Protein AF-A0A6M0QUN6-F1 (afdb_monomer)

Structure (mmCIF, N/CA/C/O backbone):
data_AF-A0A6M0QUN6-F1
#
_entry.id   AF-A0A6M0QUN6-F1
#
loop_
_atom_site.group_PDB
_atom_site.id
_atom_site.type_symbol
_atom_site.label_atom_id
_atom_site.label_alt_id
_atom_site.label_comp_id
_atom_site.label_asym_id
_atom_site.label_entity_id
_atom_site.label_seq_id
_atom_site.pdbx_PDB_ins_code
_atom_site.Cartn_x
_atom_site.Cartn_y
_atom_site.Cartn_z
_atom_site.occupancy
_atom_site.B_iso_or_equiv
_atom_site.auth_seq_id
_atom_site.auth_comp_id
_atom_site.auth_asym_id
_atom_site.auth_atom_id
_atom_site.pdbx_PDB_model_num
ATOM 1 N N . MET A 1 1 ? -22.062 -9.229 31.977 1.00 63.06 1 MET A N 1
ATOM 2 C CA . MET A 1 1 ? -20.616 -9.235 31.659 1.00 63.06 1 MET A CA 1
ATOM 3 C C . MET A 1 1 ? -19.881 -8.548 32.798 1.00 63.06 1 MET A C 1
ATOM 5 O O . MET A 1 1 ? -20.366 -7.519 33.249 1.00 63.06 1 MET A O 1
ATOM 9 N N . ASN A 1 2 ? -18.793 -9.121 33.316 1.00 86.31 2 ASN A N 1
ATOM 10 C CA . ASN A 1 2 ? -18.047 -8.526 34.431 1.00 86.31 2 ASN A CA 1
ATOM 11 C C . ASN A 1 2 ? -17.283 -7.272 33.942 1.00 86.31 2 ASN A C 1
ATOM 13 O O . ASN A 1 2 ? -16.665 -7.340 32.876 1.00 86.31 2 ASN A O 1
ATOM 17 N N . PRO A 1 3 ? -17.273 -6.149 34.686 1.00 83.94 3 PRO A N 1
ATOM 18 C CA . PRO A 1 3 ? -16.495 -4.953 34.339 1.00 83.94 3 PRO A CA 1
ATOM 19 C C . PRO A 1 3 ? -15.012 -5.225 34.039 1.00 83.94 3 PRO A C 1
ATOM 21 O O . PRO A 1 3 ? -14.432 -4.603 33.148 1.00 83.94 3 PRO A O 1
ATOM 24 N N . LYS A 1 4 ? -14.397 -6.193 34.735 1.00 87.19 4 LYS A N 1
ATOM 25 C CA . LYS A 1 4 ? -13.006 -6.607 34.480 1.00 87.19 4 LYS A CA 1
ATOM 26 C C . LYS A 1 4 ? -12.837 -7.278 33.115 1.00 87.19 4 LYS A C 1
ATOM 28 O O . LYS A 1 4 ? -11.838 -7.033 32.444 1.00 87.19 4 LYS A O 1
ATOM 33 N N . ASP A 1 5 ? -13.809 -8.084 32.695 1.00 91.25 5 ASP A N 1
ATOM 34 C CA . ASP A 1 5 ? -13.774 -8.770 31.400 1.00 91.25 5 ASP A CA 1
ATOM 35 C C . ASP A 1 5 ? -13.985 -7.780 30.254 1.00 91.25 5 ASP A C 1
ATOM 37 O O . ASP A 1 5 ? -13.274 -7.842 29.256 1.00 91.25 5 ASP A O 1
ATOM 41 N N . LEU A 1 6 ? -14.884 -6.804 30.428 1.00 91.88 6 LEU A N 1
ATOM 42 C CA . LEU A 1 6 ? -15.070 -5.728 29.453 1.00 91.88 6 LEU A CA 1
ATOM 43 C C . LEU A 1 6 ? -13.802 -4.881 29.295 1.00 91.88 6 LEU A C 1
ATOM 45 O O . LEU A 1 6 ? -13.390 -4.626 28.172 1.00 91.88 6 LEU A O 1
ATOM 49 N N . SER A 1 7 ? -13.146 -4.504 30.397 1.00 90.56 7 SER A N 1
ATOM 50 C CA . SER A 1 7 ? -11.887 -3.747 30.346 1.00 90.56 7 SER A CA 1
ATOM 51 C C . SER A 1 7 ? -10.779 -4.506 29.602 1.00 90.56 7 SER A C 1
ATOM 53 O O . SER A 1 7 ? -10.095 -3.939 28.751 1.00 90.56 7 SER A O 1
ATOM 55 N N . ARG A 1 8 ? -10.649 -5.818 29.851 1.00 93.38 8 ARG A N 1
ATOM 56 C CA . ARG A 1 8 ? -9.709 -6.686 29.121 1.00 93.38 8 ARG A CA 1
ATOM 57 C C . ARG A 1 8 ? -10.037 -6.769 27.632 1.00 93.38 8 ARG A C 1
ATOM 59 O O . ARG A 1 8 ? -9.129 -6.671 26.814 1.00 93.38 8 ARG A O 1
ATOM 66 N N . LEU A 1 9 ? -11.313 -6.935 27.279 1.00 95.50 9 LEU A N 1
ATOM 67 C CA . LEU A 1 9 ? -11.753 -6.979 25.883 1.00 95.50 9 LEU A CA 1
ATOM 68 C C . LEU A 1 9 ? -11.487 -5.656 25.162 1.00 95.50 9 LEU A C 1
ATOM 70 O O . LEU A 1 9 ? -11.016 -5.684 24.029 1.00 95.50 9 LEU A O 1
ATOM 74 N N . THR A 1 10 ? -11.731 -4.516 25.814 1.00 94.50 10 THR A N 1
ATOM 75 C CA . THR A 1 10 ? -11.391 -3.198 25.265 1.00 94.50 10 THR A CA 1
ATOM 76 C C . THR A 1 10 ? -9.891 -3.091 24.999 1.00 94.50 10 THR A C 1
ATOM 78 O O . THR A 1 10 ? -9.509 -2.782 23.876 1.00 94.50 10 THR A O 1
ATOM 81 N N . GLY A 1 11 ? -9.045 -3.443 25.973 1.00 95.19 11 GLY A N 1
ATOM 82 C CA . GLY A 1 11 ? -7.590 -3.397 25.788 1.00 95.19 11 GLY A CA 1
ATOM 83 C C . GLY A 1 11 ? -7.090 -4.328 24.676 1.00 95.19 11 GLY A C 1
ATOM 84 O O . GLY A 1 11 ? -6.218 -3.958 23.895 1.00 95.19 11 GLY A O 1
ATOM 85 N N . LEU A 1 12 ? -7.670 -5.526 24.542 1.00 96.69 12 LEU A N 1
ATOM 86 C CA . LEU A 1 12 ? -7.357 -6.432 23.431 1.00 96.69 12 LEU A CA 1
ATOM 87 C C . LEU A 1 12 ? -7.777 -5.848 22.077 1.00 96.69 12 LEU A C 1
ATOM 89 O O . LEU A 1 12 ? -7.022 -5.946 21.112 1.00 96.69 12 LEU A O 1
ATOM 93 N N . ALA A 1 13 ? -8.960 -5.238 21.997 1.00 96.31 13 ALA A N 1
ATOM 94 C CA . ALA A 1 13 ? -9.453 -4.635 20.764 1.00 96.31 13 ALA A CA 1
ATOM 95 C C . ALA A 1 13 ? -8.616 -3.422 20.332 1.00 96.31 13 ALA A C 1
ATOM 97 O O . ALA A 1 13 ? -8.345 -3.279 19.142 1.00 96.31 13 ALA A O 1
ATOM 98 N N . GLU A 1 14 ? -8.155 -2.603 21.280 1.00 96.94 14 GLU A N 1
ATOM 99 C CA . GLU A 1 14 ? -7.223 -1.495 21.029 1.00 96.94 14 GLU A CA 1
ATOM 100 C C . GLU A 1 14 ? -5.889 -2.014 20.470 1.00 96.94 14 GLU A C 1
ATOM 102 O O . GLU A 1 14 ? -5.465 -1.586 19.398 1.00 96.94 14 GLU A O 1
ATOM 107 N N . MET A 1 15 ? -5.284 -3.030 21.098 1.00 98.00 15 MET A N 1
ATOM 108 C CA . MET A 1 15 ? -4.047 -3.636 20.582 1.00 98.00 15 MET A CA 1
ATOM 109 C C . MET A 1 15 ? -4.226 -4.257 19.188 1.00 98.00 15 MET A C 1
ATOM 111 O O . MET A 1 15 ? -3.340 -4.162 18.335 1.00 98.00 15 MET A O 1
ATOM 115 N N . MET A 1 16 ? -5.370 -4.898 18.930 1.00 97.62 16 MET A N 1
ATOM 116 C CA . MET A 1 16 ? -5.687 -5.425 17.602 1.00 97.62 16 MET A CA 1
ATOM 117 C C . MET A 1 16 ? -5.826 -4.305 16.570 1.00 97.62 16 MET A C 1
ATOM 119 O O . MET A 1 16 ? -5.336 -4.458 15.451 1.00 97.62 16 MET A O 1
ATOM 123 N N . LEU A 1 17 ? -6.474 -3.195 16.929 1.00 98.00 17 LEU A N 1
ATOM 124 C CA . LEU A 1 17 ? -6.600 -2.027 16.065 1.00 98.00 17 LEU A CA 1
ATOM 125 C C . LEU A 1 17 ? -5.222 -1.448 15.729 1.00 98.00 17 LEU A C 1
ATOM 127 O O . LEU A 1 17 ? -4.916 -1.282 14.548 1.00 98.00 17 LEU A O 1
ATOM 131 N N . ASP A 1 18 ? -4.367 -1.234 16.727 1.00 98.31 18 ASP A N 1
ATOM 132 C CA . ASP A 1 18 ? -3.010 -0.717 16.527 1.00 98.31 18 ASP A CA 1
ATOM 133 C C . ASP A 1 18 ? -2.196 -1.606 15.585 1.00 98.31 18 ASP A C 1
ATOM 135 O O . ASP A 1 18 ? -1.579 -1.126 14.628 1.00 98.31 18 ASP A O 1
ATOM 139 N N . HIS A 1 19 ? -2.254 -2.923 15.794 1.00 98.12 19 HIS A N 1
ATOM 140 C CA . HIS A 1 19 ? -1.599 -3.882 14.915 1.00 98.12 19 HIS A CA 1
ATOM 141 C C . HIS A 1 19 ? -2.116 -3.780 13.472 1.00 98.12 19 HIS A C 1
ATOM 143 O O . HIS A 1 19 ? -1.324 -3.726 12.529 1.00 98.12 19 HIS A O 1
ATOM 149 N N . ARG A 1 20 ? -3.439 -3.721 13.274 1.00 98.00 20 ARG A N 1
ATOM 150 C CA . ARG A 1 20 ? -4.041 -3.627 11.933 1.00 98.00 20 ARG A CA 1
ATOM 151 C C . ARG A 1 20 ? -3.710 -2.307 11.242 1.00 98.00 20 ARG A C 1
ATOM 153 O O . ARG A 1 20 ? -3.429 -2.315 10.046 1.00 98.00 20 ARG A O 1
ATOM 160 N N . LEU A 1 21 ? -3.669 -1.198 11.977 1.00 98.38 21 LEU A N 1
ATOM 161 C CA . LEU A 1 21 ? -3.246 0.098 11.446 1.00 98.38 21 LEU A CA 1
ATOM 162 C C . LEU A 1 21 ? -1.770 0.092 11.033 1.00 98.38 21 LEU A C 1
ATOM 164 O O . LEU A 1 21 ? -1.432 0.645 9.986 1.00 98.38 21 LEU A O 1
ATOM 168 N N . ALA A 1 22 ? -0.895 -0.565 11.798 1.00 98.44 22 ALA A N 1
ATOM 169 C CA . ALA A 1 22 ? 0.505 -0.734 11.415 1.00 98.44 22 ALA A CA 1
ATOM 170 C C . ALA A 1 22 ? 0.644 -1.538 10.109 1.00 98.44 22 ALA A C 1
ATOM 172 O O . ALA A 1 22 ? 1.358 -1.115 9.200 1.00 98.44 22 ALA A O 1
ATOM 173 N N . GLN A 1 23 ? -0.098 -2.642 9.969 1.00 98.38 23 GLN A N 1
ATOM 174 C CA . GLN A 1 23 ? -0.132 -3.419 8.723 1.00 98.38 23 GLN A CA 1
ATOM 175 C C . GLN A 1 23 ? -0.656 -2.589 7.543 1.00 98.38 23 GLN A C 1
ATOM 177 O O . GLN A 1 23 ? -0.092 -2.638 6.450 1.00 98.38 23 GLN A O 1
ATOM 182 N N . LEU A 1 24 ? -1.700 -1.782 7.761 1.00 98.50 24 LEU A N 1
ATOM 183 C CA . LEU A 1 24 ? -2.262 -0.915 6.725 1.00 98.50 24 LEU A CA 1
ATOM 184 C C . LEU A 1 24 ? -1.245 0.121 6.233 1.00 98.50 24 LEU A C 1
ATOM 186 O O . LEU A 1 24 ? -1.161 0.363 5.027 1.00 98.50 24 LEU A O 1
ATOM 190 N N . ARG A 1 25 ? -0.450 0.707 7.138 1.00 98.44 25 ARG A N 1
ATOM 191 C CA . ARG A 1 25 ? 0.633 1.634 6.771 1.00 98.44 25 ARG A CA 1
ATOM 192 C C . ARG A 1 25 ? 1.676 0.944 5.897 1.00 98.44 25 ARG A C 1
ATOM 194 O O . ARG A 1 25 ? 1.946 1.431 4.804 1.00 98.44 25 ARG A O 1
ATOM 201 N N . LEU A 1 26 ? 2.161 -0.230 6.307 1.00 98.44 26 LEU A N 1
ATOM 202 C CA . LEU A 1 26 ? 3.139 -1.003 5.532 1.00 98.44 26 LEU A CA 1
ATOM 203 C C . LEU A 1 26 ? 2.623 -1.359 4.128 1.00 98.44 26 LEU A C 1
ATOM 205 O O . LEU A 1 26 ? 3.337 -1.187 3.137 1.00 98.44 26 LEU A O 1
ATOM 209 N N . ALA A 1 27 ? 1.371 -1.815 4.020 1.00 98.31 27 ALA A N 1
ATOM 210 C CA . ALA A 1 27 ? 0.754 -2.129 2.732 1.00 98.31 27 ALA A CA 1
ATOM 211 C C . ALA A 1 27 ? 0.601 -0.878 1.846 1.00 98.31 27 ALA A C 1
ATOM 213 O O . ALA A 1 27 ? 0.874 -0.927 0.643 1.00 98.31 27 ALA A O 1
ATOM 214 N N . SER A 1 28 ? 0.218 0.255 2.443 1.00 97.94 28 SER A N 1
ATOM 215 C CA . SER A 1 28 ? 0.070 1.536 1.739 1.00 97.94 28 SER A CA 1
ATOM 216 C C . SER A 1 28 ? 1.413 2.060 1.224 1.00 97.94 28 SER A C 1
ATOM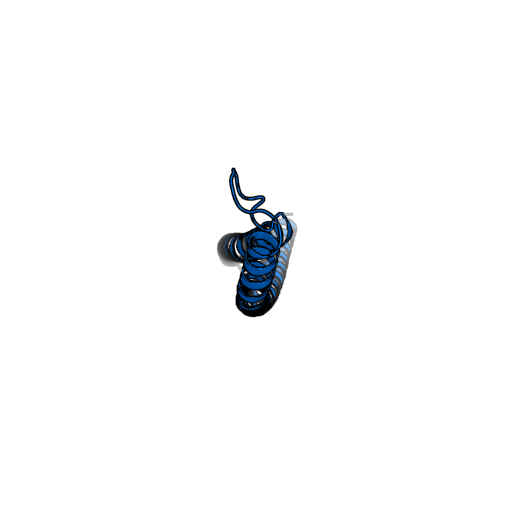 218 O O . SER A 1 28 ? 1.508 2.474 0.072 1.00 97.94 28 SER A O 1
ATOM 220 N N . GLU A 1 29 ? 2.472 1.983 2.031 1.00 98.50 29 GLU A N 1
ATOM 221 C CA . GLU A 1 29 ? 3.832 2.372 1.639 1.00 98.50 29 GLU A CA 1
ATOM 222 C C . GLU A 1 29 ? 4.387 1.482 0.521 1.00 98.50 29 GLU A C 1
ATOM 224 O O . GLU A 1 29 ? 5.024 1.966 -0.416 1.00 98.50 29 GLU A O 1
ATOM 229 N N . ALA A 1 30 ? 4.142 0.170 0.584 1.00 97.94 30 ALA A N 1
ATOM 230 C CA . ALA A 1 30 ? 4.538 -0.751 -0.477 1.00 97.94 30 ALA A CA 1
ATOM 231 C C . ALA A 1 30 ? 3.864 -0.401 -1.813 1.00 97.94 30 ALA A C 1
ATOM 233 O O . ALA A 1 30 ? 4.549 -0.330 -2.835 1.00 97.94 30 ALA A O 1
ATOM 234 N N . LYS A 1 31 ? 2.554 -0.122 -1.788 1.00 98.00 31 LYS A N 1
ATOM 235 C CA . LYS A 1 31 ? 1.790 0.333 -2.955 1.00 98.00 31 LYS A CA 1
ATOM 236 C C . LYS A 1 31 ? 2.325 1.668 -3.494 1.00 98.00 31 LYS A C 1
ATOM 238 O O . LYS A 1 31 ? 2.624 1.764 -4.682 1.00 98.00 31 LYS A O 1
ATOM 243 N N . ALA A 1 32 ? 2.523 2.657 -2.621 1.00 98.19 32 ALA A N 1
ATO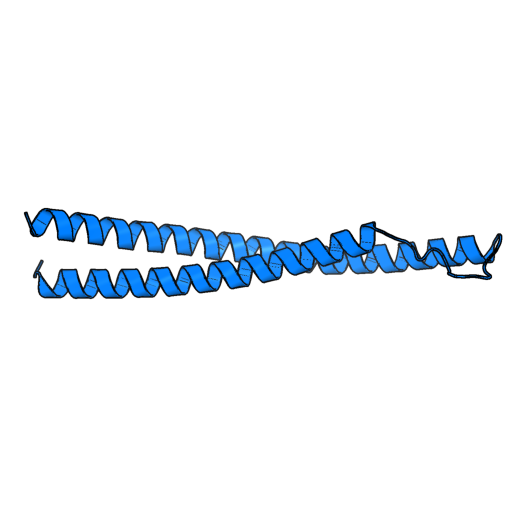M 244 C CA . ALA A 1 32 ? 3.008 3.986 -2.997 1.00 98.19 32 ALA A CA 1
ATOM 245 C C . ALA A 1 32 ? 4.398 3.945 -3.655 1.00 98.19 32 ALA A C 1
ATOM 247 O O . ALA A 1 32 ? 4.649 4.667 -4.619 1.00 98.19 32 ALA A O 1
ATOM 248 N N . ARG A 1 33 ? 5.298 3.063 -3.194 1.00 98.25 33 ARG A N 1
ATOM 249 C CA . ARG A 1 33 ? 6.613 2.861 -3.830 1.00 98.25 33 ARG A CA 1
ATOM 250 C C . ARG A 1 33 ? 6.497 2.356 -5.268 1.00 98.25 33 ARG A C 1
ATOM 252 O O . ARG A 1 33 ? 7.230 2.832 -6.133 1.00 98.25 33 ARG A O 1
ATOM 259 N N . SER A 1 34 ? 5.584 1.426 -5.538 1.00 97.81 34 SER A N 1
ATOM 260 C CA . SER A 1 34 ? 5.350 0.920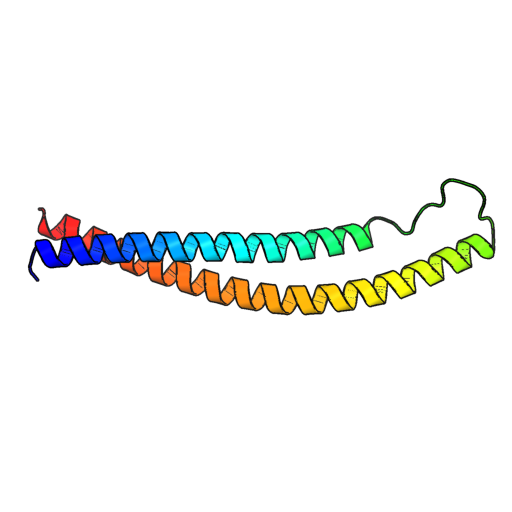 -6.898 1.00 97.81 34 SER A CA 1
ATOM 261 C C . SER A 1 34 ? 4.744 1.992 -7.807 1.00 97.81 34 SER A C 1
ATOM 263 O O . SER A 1 34 ? 5.169 2.138 -8.952 1.00 97.81 34 SER A O 1
ATOM 265 N N . GLU A 1 35 ? 3.806 2.791 -7.293 1.00 97.69 35 GLU A N 1
ATOM 266 C CA . GLU A 1 35 ? 3.225 3.926 -8.023 1.00 97.69 35 GLU A CA 1
ATOM 267 C C . GLU A 1 35 ? 4.281 4.987 -8.356 1.00 97.69 35 GLU A C 1
ATOM 269 O O . GLU A 1 35 ? 4.354 5.457 -9.492 1.00 97.69 35 GLU A O 1
ATOM 274 N N . ALA A 1 36 ? 5.162 5.304 -7.403 1.00 96.69 36 ALA A N 1
ATOM 275 C CA . ALA A 1 36 ? 6.282 6.212 -7.628 1.00 96.69 36 ALA A CA 1
ATOM 276 C C . ALA A 1 36 ? 7.262 5.673 -8.687 1.00 96.69 36 ALA A C 1
ATOM 278 O O . ALA A 1 36 ? 7.730 6.433 -9.535 1.00 96.69 36 ALA A O 1
ATOM 279 N N . ALA A 1 37 ? 7.539 4.364 -8.688 1.00 94.88 37 ALA A N 1
ATOM 280 C CA . ALA A 1 37 ? 8.391 3.738 -9.698 1.00 94.88 37 ALA A CA 1
ATOM 281 C C . ALA A 1 37 ? 7.782 3.829 -11.112 1.00 94.88 37 ALA A C 1
ATOM 283 O O . ALA A 1 37 ? 8.490 4.175 -12.058 1.00 94.88 37 ALA A O 1
ATOM 284 N N . LEU A 1 38 ? 6.471 3.595 -11.262 1.00 95.44 38 LEU A N 1
ATOM 285 C CA . LEU A 1 38 ? 5.762 3.779 -12.539 1.00 95.44 38 LEU A CA 1
ATOM 286 C C . LEU A 1 38 ? 5.785 5.237 -13.009 1.00 95.44 38 LEU A C 1
ATOM 288 O O . LEU A 1 38 ? 6.036 5.508 -14.187 1.00 95.44 38 LEU A O 1
ATOM 292 N N . ALA A 1 39 ? 5.567 6.181 -12.091 1.00 93.69 39 ALA A N 1
ATOM 293 C CA . ALA A 1 39 ? 5.661 7.604 -12.396 1.00 93.69 39 ALA A CA 1
ATOM 294 C C . ALA A 1 39 ? 7.076 7.988 -12.867 1.00 93.69 39 ALA A C 1
ATOM 296 O O . ALA A 1 39 ? 7.220 8.787 -13.792 1.00 93.69 39 ALA A O 1
ATOM 297 N N . GLY A 1 40 ? 8.115 7.373 -12.290 1.00 91.50 40 GLY A N 1
ATOM 298 C CA . GLY A 1 40 ? 9.506 7.531 -12.720 1.00 91.50 40 GLY A CA 1
ATOM 299 C C . GLY A 1 40 ? 9.747 7.077 -14.164 1.00 91.50 40 GLY A C 1
ATOM 300 O O . GLY A 1 40 ? 10.343 7.819 -14.940 1.00 91.50 40 GLY A O 1
ATOM 301 N N . LEU A 1 41 ? 9.212 5.914 -14.556 1.00 90.31 41 LEU A N 1
ATOM 302 C CA . LEU A 1 41 ? 9.314 5.379 -15.929 1.00 90.31 41 LEU A CA 1
ATOM 303 C C . LEU A 1 41 ? 8.521 6.178 -16.972 1.00 90.31 41 LEU A C 1
ATOM 305 O O . LEU A 1 41 ? 8.735 6.017 -18.170 1.00 90.31 41 LEU A O 1
ATOM 309 N N . SER A 1 42 ? 7.580 7.009 -16.524 1.00 80.38 42 SER A N 1
ATOM 310 C CA . SER A 1 42 ? 6.798 7.890 -17.398 1.00 80.38 42 SER A CA 1
ATOM 311 C C . SER A 1 42 ? 7.482 9.242 -17.614 1.00 80.38 42 SER A C 1
ATOM 313 O O . SER A 1 42 ? 7.127 9.971 -18.534 1.00 80.38 42 SER A O 1
ATOM 315 N N . ARG A 1 43 ? 8.437 9.613 -16.746 1.00 69.88 43 ARG A N 1
ATOM 316 C CA . ARG A 1 43 ? 8.965 10.980 -16.681 1.00 69.88 43 ARG A CA 1
ATOM 317 C C . ARG A 1 43 ? 10.116 11.251 -17.651 1.00 69.88 43 ARG A C 1
ATOM 319 O O . ARG A 1 43 ? 10.300 12.416 -17.983 1.00 69.88 43 ARG A O 1
ATOM 326 N N . SER A 1 44 ? 10.880 10.262 -18.122 1.00 57.03 44 SER A N 1
ATOM 327 C CA . SER A 1 44 ? 11.940 10.505 -19.122 1.00 57.03 44 SER A CA 1
ATOM 328 C C . SER A 1 44 ? 12.504 9.221 -19.735 1.00 57.03 44 SER A C 1
ATOM 330 O O . SER A 1 44 ? 13.136 8.437 -19.027 1.00 57.03 44 SER A O 1
ATOM 332 N N . ALA A 1 45 ? 12.422 9.099 -21.064 1.00 57.47 45 ALA A N 1
ATOM 333 C CA . ALA A 1 45 ? 13.544 8.544 -21.817 1.00 57.47 45 ALA A CA 1
ATOM 334 C C . ALA A 1 45 ? 14.768 9.432 -21.539 1.00 57.47 45 ALA A C 1
ATOM 336 O O . ALA A 1 45 ? 14.603 10.653 -21.476 1.00 57.47 45 ALA A O 1
ATOM 337 N N . PRO A 1 46 ? 15.969 8.878 -21.314 1.00 57.06 46 PRO A N 1
ATOM 338 C CA . PRO A 1 46 ? 17.138 9.695 -21.043 1.00 57.06 46 PRO A CA 1
ATOM 339 C C . PRO A 1 46 ? 17.348 10.659 -22.213 1.00 57.06 46 PRO A C 1
ATOM 341 O O . PRO A 1 46 ? 17.696 10.247 -23.319 1.00 57.06 46 PRO A O 1
ATOM 344 N N . THR A 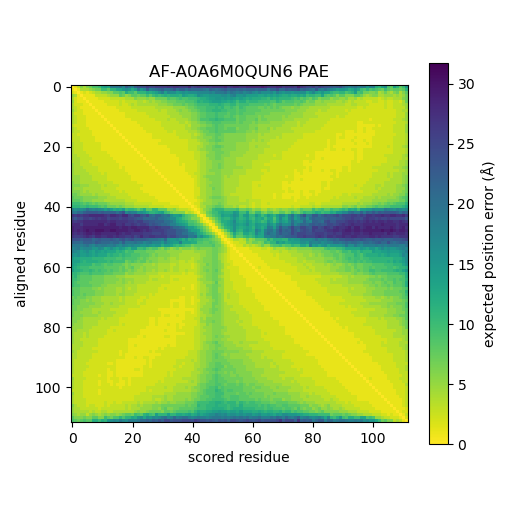1 47 ? 17.147 11.954 -21.970 1.00 59.31 47 THR A N 1
ATOM 345 C CA . THR A 1 47 ? 17.730 12.999 -22.803 1.00 59.31 47 THR A CA 1
ATOM 346 C C . THR A 1 47 ? 19.229 12.846 -22.606 1.00 59.31 47 THR A C 1
ATOM 348 O O . THR A 1 47 ? 19.751 13.221 -21.558 1.00 59.31 47 THR A O 1
ATOM 351 N N . SER A 1 48 ? 19.892 12.160 -23.540 1.00 56.81 48 SER A N 1
ATOM 352 C CA . SER A 1 48 ? 21.326 11.887 -23.455 1.00 56.81 48 SER A CA 1
ATOM 353 C C . SER A 1 48 ? 22.051 13.202 -23.144 1.00 56.81 48 SER A C 1
ATOM 355 O O . SER A 1 48 ? 21.912 14.150 -23.926 1.00 56.81 48 SER A O 1
ATOM 357 N N . PRO A 1 49 ? 22.781 13.315 -22.019 1.00 54.28 49 PRO A N 1
ATOM 358 C CA . PRO A 1 49 ? 23.678 14.433 -21.806 1.00 54.28 49 PRO A CA 1
ATOM 359 C C . PRO A 1 49 ? 24.846 14.231 -22.777 1.00 54.28 49 PRO A C 1
ATOM 361 O O . PRO A 1 49 ? 25.813 13.551 -22.459 1.00 54.28 49 PRO A O 1
ATOM 364 N N . GLY A 1 50 ? 24.701 14.761 -23.991 1.00 63.41 50 GLY A N 1
ATOM 365 C CA . GLY A 1 50 ? 25.731 14.739 -25.029 1.00 63.41 50 GLY A CA 1
ATOM 366 C C . GLY A 1 50 ? 25.653 13.568 -26.021 1.00 63.41 50 GLY A C 1
ATOM 367 O O . GLY A 1 50 ? 25.346 12.428 -25.674 1.00 63.41 50 GLY A O 1
ATOM 368 N N . ASP A 1 51 ? 25.952 13.910 -27.275 1.00 61.62 51 ASP A N 1
ATOM 369 C CA . ASP A 1 51 ? 26.585 13.113 -28.342 1.00 61.62 51 ASP A CA 1
ATOM 370 C C . ASP A 1 51 ? 25.781 12.159 -29.239 1.00 61.62 51 ASP A C 1
ATOM 372 O O . ASP A 1 51 ? 26.254 11.849 -30.335 1.00 61.62 51 ASP A O 1
ATOM 376 N N . LEU A 1 52 ? 24.559 11.737 -28.898 1.00 68.12 52 LEU A N 1
ATOM 377 C CA . LEU A 1 52 ? 23.752 10.943 -29.840 1.00 68.12 52 LEU A CA 1
ATOM 378 C C . LEU A 1 52 ? 22.880 11.845 -30.723 1.00 68.12 52 LEU A C 1
ATOM 380 O O . LEU A 1 52 ? 21.983 12.531 -30.237 1.00 68.12 52 LEU A O 1
ATOM 384 N N . VAL A 1 53 ? 23.115 11.808 -32.038 1.00 77.88 53 VAL A N 1
ATOM 385 C CA . VAL A 1 53 ? 22.362 12.575 -33.047 1.00 77.88 53 VAL A CA 1
ATOM 386 C C . VAL A 1 53 ? 21.795 11.630 -34.109 1.00 77.88 53 VAL A C 1
ATOM 388 O O . VAL A 1 53 ? 22.359 10.573 -34.397 1.00 77.88 53 VAL A O 1
ATOM 391 N N . GLY A 1 54 ? 20.660 12.003 -34.703 1.00 80.69 54 GLY A N 1
ATOM 392 C CA . GLY A 1 54 ? 20.072 11.286 -35.834 1.00 80.69 54 GLY A CA 1
ATOM 393 C C . GLY A 1 54 ? 19.646 9.858 -35.481 1.00 80.69 54 GLY A C 1
ATOM 394 O O . GLY A 1 54 ? 18.975 9.625 -34.475 1.00 80.69 54 GLY A O 1
ATOM 395 N N . ALA A 1 55 ? 20.027 8.890 -36.318 1.00 84.81 55 ALA A N 1
ATOM 396 C CA . ALA A 1 55 ? 19.588 7.500 -36.191 1.00 84.81 55 ALA A CA 1
ATOM 397 C C . ALA A 1 55 ? 19.972 6.854 -34.845 1.00 84.81 55 ALA A C 1
ATOM 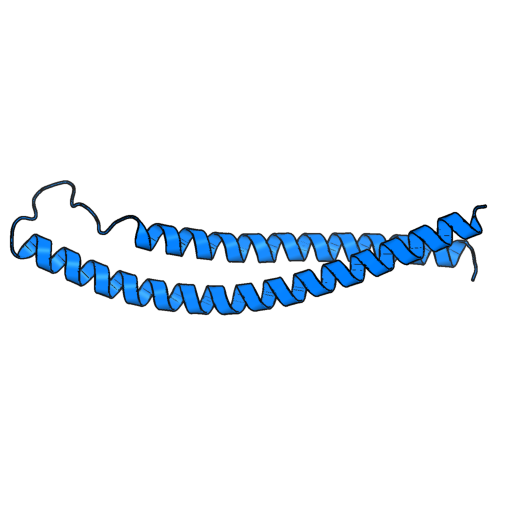399 O O . ALA A 1 55 ? 19.184 6.092 -34.290 1.00 84.81 55 ALA A O 1
ATOM 400 N N . SER A 1 56 ? 21.136 7.187 -34.281 1.00 82.81 56 SER A N 1
ATOM 401 C CA . SER A 1 56 ? 21.594 6.610 -33.010 1.00 82.81 56 SER A CA 1
ATOM 402 C C . SER A 1 56 ? 20.747 7.071 -31.820 1.00 82.81 56 SER A C 1
ATOM 404 O O . SER A 1 56 ? 20.441 6.271 -30.938 1.00 82.81 56 SER A O 1
ATOM 406 N N . ALA A 1 57 ? 20.300 8.332 -31.823 1.00 83.12 57 ALA A N 1
ATOM 407 C CA . ALA A 1 57 ? 19.369 8.845 -30.818 1.00 83.12 57 ALA A CA 1
ATOM 408 C C . ALA A 1 57 ? 17.995 8.165 -30.927 1.00 83.12 57 ALA A C 1
ATOM 410 O O . ALA A 1 57 ? 17.413 7.767 -29.919 1.00 83.12 57 ALA A O 1
ATOM 411 N N . ALA A 1 58 ?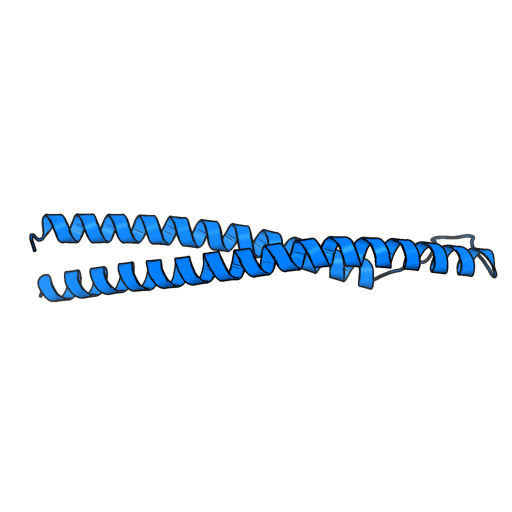 17.504 7.963 -32.156 1.00 82.75 58 ALA A N 1
ATOM 412 C CA . ALA A 1 58 ? 16.241 7.270 -32.398 1.00 82.75 58 ALA A CA 1
ATOM 413 C C . ALA A 1 58 ? 16.285 5.803 -31.931 1.00 82.75 58 ALA A C 1
ATOM 415 O O . ALA A 1 58 ? 15.362 5.336 -31.265 1.00 82.75 58 ALA A O 1
ATOM 416 N N . LEU A 1 59 ? 17.375 5.084 -32.220 1.00 87.19 59 LEU A N 1
ATOM 417 C CA . LEU A 1 59 ? 17.565 3.702 -31.771 1.00 87.19 59 LEU A CA 1
ATOM 418 C C . LEU A 1 59 ? 17.647 3.596 -30.243 1.00 87.19 59 LEU A C 1
ATOM 420 O O . LEU A 1 59 ? 17.036 2.694 -29.669 1.00 87.19 59 LEU A O 1
ATOM 424 N N . ALA A 1 60 ? 18.345 4.525 -29.583 1.00 84.44 60 ALA A N 1
ATOM 425 C CA . ALA A 1 60 ? 18.408 4.582 -28.125 1.00 84.44 60 ALA A CA 1
ATOM 426 C C . ALA A 1 60 ? 17.023 4.823 -27.500 1.00 84.44 60 ALA A C 1
ATOM 428 O O . ALA A 1 60 ? 16.664 4.148 -26.536 1.00 84.44 60 ALA A O 1
ATOM 429 N N . GLY A 1 61 ? 16.213 5.712 -28.087 1.00 85.62 61 GLY A N 1
ATOM 430 C CA . GLY A 1 61 ? 14.831 5.943 -27.659 1.00 85.62 61 GLY A CA 1
ATOM 431 C C . GLY A 1 61 ? 13.951 4.696 -27.790 1.00 85.62 61 GLY A C 1
ATOM 432 O O . GLY A 1 61 ? 13.263 4.322 -26.844 1.00 85.62 61 GLY A O 1
ATOM 433 N N . VAL A 1 62 ? 14.024 3.989 -28.922 1.00 88.62 62 VAL A N 1
ATOM 434 C CA . VAL A 1 62 ? 13.271 2.736 -29.127 1.00 88.62 62 VAL A CA 1
ATOM 435 C C . VAL A 1 62 ? 13.724 1.638 -28.159 1.00 88.62 62 VAL A C 1
ATOM 437 O O . VAL A 1 62 ? 12.892 0.902 -27.627 1.00 88.62 62 VAL A O 1
ATOM 440 N N . ALA A 1 63 ? 15.031 1.511 -27.921 1.00 88.81 63 ALA A N 1
ATOM 441 C CA . ALA A 1 63 ? 15.568 0.551 -26.961 1.00 88.81 63 ALA A CA 1
ATOM 442 C C . ALA A 1 63 ? 15.093 0.860 -25.533 1.00 88.81 63 ALA A C 1
ATOM 444 O O . ALA A 1 63 ? 14.687 -0.056 -24.814 1.00 88.81 63 ALA A O 1
ATOM 445 N N . TYR A 1 64 ? 15.084 2.142 -25.155 1.00 88.31 64 TYR A N 1
ATOM 446 C CA . TYR A 1 64 ? 14.543 2.589 -23.878 1.00 88.31 64 TYR A CA 1
ATOM 447 C C . TYR A 1 64 ? 13.058 2.249 -23.747 1.00 88.31 64 TYR A C 1
ATOM 449 O O . TYR A 1 64 ? 12.687 1.647 -22.746 1.00 88.31 64 TYR A O 1
ATOM 457 N N . GLU A 1 65 ? 12.217 2.563 -24.737 1.00 90.25 65 GLU A N 1
ATOM 458 C CA . GLU A 1 65 ? 10.776 2.291 -24.627 1.00 90.25 65 GLU A CA 1
ATOM 459 C C . GLU A 1 65 ? 10.482 0.798 -24.473 1.00 90.25 65 GLU A C 1
ATOM 461 O O . GLU A 1 65 ? 9.700 0.418 -23.609 1.00 90.25 65 GLU A O 1
ATOM 466 N N . ARG A 1 66 ? 11.183 -0.075 -25.207 1.00 93.31 66 ARG A N 1
ATOM 467 C CA . ARG A 1 66 ? 11.032 -1.534 -25.049 1.00 93.31 66 ARG A CA 1
ATOM 468 C C . ARG A 1 66 ? 11.408 -2.017 -23.648 1.00 93.31 66 ARG A C 1
ATOM 470 O O . ARG A 1 66 ? 10.735 -2.881 -23.075 1.00 93.31 66 ARG A O 1
ATOM 477 N N . TRP A 1 67 ? 12.493 -1.476 -23.099 1.00 93.50 67 TRP A N 1
ATOM 478 C CA . TRP A 1 67 ? 12.896 -1.757 -21.725 1.00 93.50 67 TRP A CA 1
ATOM 479 C C . TRP A 1 67 ? 11.860 -1.220 -20.727 1.00 93.50 67 TRP A C 1
ATOM 481 O O . TRP A 1 67 ? 11.450 -1.943 -19.817 1.00 93.50 67 TRP A O 1
ATOM 491 N N . ALA A 1 68 ? 11.395 0.014 -20.923 1.00 93.69 68 ALA A N 1
ATOM 492 C CA . ALA A 1 68 ? 10.434 0.670 -20.054 1.00 93.69 68 ALA A CA 1
ATOM 493 C C . ALA A 1 68 ? 9.081 -0.052 -20.070 1.00 93.69 68 ALA A C 1
ATOM 495 O O . ALA A 1 68 ? 8.510 -0.258 -19.006 1.00 93.69 68 ALA A O 1
ATOM 496 N N . ASP A 1 69 ? 8.603 -0.517 -21.225 1.00 94.62 69 ASP A N 1
ATOM 497 C CA . ASP A 1 69 ? 7.389 -1.331 -21.359 1.00 94.62 69 ASP A CA 1
ATOM 498 C C . ASP A 1 69 ? 7.477 -2.630 -20.562 1.00 94.62 69 ASP A C 1
ATOM 500 O O . ASP A 1 69 ? 6.587 -2.936 -19.763 1.00 94.62 69 ASP A O 1
ATOM 504 N N . SER A 1 70 ? 8.585 -3.359 -20.714 1.00 95.75 70 SER A N 1
ATOM 505 C CA . SER A 1 70 ? 8.830 -4.588 -19.953 1.00 95.75 70 SER A CA 1
ATOM 506 C C . SER A 1 70 ? 8.827 -4.298 -18.448 1.00 95.75 70 SER A C 1
ATOM 508 O O . SER A 1 70 ? 8.169 -4.985 -17.664 1.00 95.75 70 SER A O 1
ATOM 510 N N . ARG A 1 71 ? 9.479 -3.203 -18.040 1.00 96.50 71 ARG A N 1
ATOM 511 C CA . ARG A 1 71 ? 9.543 -2.795 -16.637 1.00 96.50 71 ARG A CA 1
ATOM 512 C C . ARG A 1 71 ? 8.190 -2.339 -16.082 1.00 96.50 71 ARG A C 1
ATOM 514 O O . ARG A 1 71 ? 7.847 -2.691 -14.953 1.00 96.50 71 ARG A O 1
ATOM 521 N N . ARG A 1 72 ? 7.402 -1.585 -16.856 1.00 96.56 72 ARG A N 1
ATOM 522 C CA . ARG A 1 72 ? 6.034 -1.165 -16.505 1.00 96.56 72 ARG A CA 1
ATOM 523 C C . ARG A 1 72 ? 5.148 -2.390 -16.290 1.00 96.56 72 ARG A C 1
ATOM 525 O O . ARG A 1 72 ? 4.432 -2.438 -15.294 1.00 96.56 72 ARG A O 1
ATOM 532 N N . ALA A 1 73 ? 5.224 -3.393 -17.169 1.00 97.56 73 ALA A N 1
ATOM 533 C CA . ALA A 1 73 ? 4.450 -4.627 -17.042 1.00 97.56 73 ALA A CA 1
ATOM 534 C C . ALA A 1 73 ? 4.768 -5.378 -15.736 1.00 97.56 73 ALA A C 1
ATOM 536 O O . ALA A 1 73 ? 3.855 -5.749 -14.993 1.00 97.56 73 ALA A O 1
ATOM 537 N N . GLU A 1 74 ? 6.051 -5.536 -15.405 1.00 97.69 74 GLU A N 1
ATOM 538 C CA . GLU A 1 74 ? 6.488 -6.157 -14.149 1.00 97.69 74 GLU A CA 1
ATOM 539 C C . GLU A 1 74 ? 5.973 -5.402 -12.915 1.00 97.69 74 GLU A C 1
ATOM 541 O O . GLU A 1 74 ? 5.418 -6.012 -11.994 1.00 97.69 74 GLU A O 1
ATOM 546 N N . ILE A 1 75 ? 6.117 -4.071 -12.896 1.00 97.69 75 ILE A N 1
ATOM 547 C CA . ILE A 1 75 ? 5.664 -3.250 -11.767 1.00 97.69 75 ILE A CA 1
ATOM 548 C C . ILE A 1 75 ? 4.138 -3.280 -11.655 1.00 97.69 75 ILE A C 1
ATOM 550 O O . ILE A 1 75 ? 3.625 -3.406 -10.546 1.00 97.69 75 ILE A O 1
ATOM 554 N N . ASN A 1 76 ? 3.402 -3.245 -12.767 1.00 98.06 76 ASN A N 1
ATOM 555 C CA . ASN A 1 76 ? 1.941 -3.334 -12.761 1.00 98.06 76 ASN A CA 1
ATOM 556 C C . ASN A 1 76 ? 1.445 -4.648 -12.140 1.00 98.06 76 ASN A C 1
ATOM 558 O O . ASN A 1 76 ? 0.497 -4.635 -11.354 1.00 98.06 76 ASN A O 1
ATOM 562 N N . LEU A 1 77 ? 2.107 -5.778 -12.413 1.00 98.25 77 LEU A N 1
ATOM 563 C CA . LEU A 1 77 ? 1.774 -7.056 -11.774 1.00 98.25 77 LEU A CA 1
ATOM 564 C C . LEU A 1 77 ? 2.007 -7.025 -10.257 1.00 98.25 77 LEU A C 1
ATOM 566 O O . LEU A 1 77 ? 1.205 -7.564 -9.489 1.00 98.25 77 LEU A O 1
ATOM 570 N N . VAL A 1 78 ? 3.100 -6.402 -9.810 1.00 98.19 78 VAL A N 1
ATOM 571 C CA . VAL A 1 78 ? 3.382 -6.208 -8.379 1.00 98.19 78 VAL A CA 1
ATOM 572 C C . VAL A 1 78 ? 2.336 -5.290 -7.746 1.00 98.19 78 VAL A C 1
ATOM 574 O O . VAL A 1 78 ? 1.781 -5.631 -6.700 1.00 98.19 78 VAL A O 1
ATOM 577 N N . LEU A 1 79 ? 2.021 -4.172 -8.398 1.00 98.19 79 LEU A N 1
ATOM 578 C CA . LEU A 1 79 ? 1.050 -3.187 -7.939 1.00 98.19 79 LEU A CA 1
ATOM 579 C C . LEU A 1 79 ? -0.352 -3.791 -7.818 1.00 98.19 79 LEU A C 1
ATOM 581 O O . LEU A 1 79 ? -1.042 -3.524 -6.837 1.00 98.19 79 LEU A O 1
ATOM 585 N N . ALA A 1 80 ? -0.761 -4.653 -8.750 1.00 98.38 80 ALA A N 1
ATOM 586 C CA . ALA A 1 80 ? -2.034 -5.367 -8.667 1.00 98.38 80 ALA A CA 1
ATOM 587 C C . ALA A 1 80 ? -2.116 -6.243 -7.403 1.00 98.38 80 ALA A C 1
ATOM 589 O O . ALA A 1 80 ? -3.099 -6.180 -6.660 1.00 98.38 80 ALA A O 1
ATOM 590 N N . ARG A 1 81 ? -1.056 -7.008 -7.099 1.00 98.31 81 ARG A N 1
ATOM 591 C CA . ARG A 1 81 ? -0.984 -7.823 -5.871 1.00 98.31 81 ARG A CA 1
ATOM 592 C C . ARG A 1 81 ? -0.985 -6.966 -4.608 1.00 98.31 81 ARG A C 1
ATOM 594 O O . ARG A 1 81 ? -1.706 -7.276 -3.664 1.00 98.31 81 ARG A O 1
ATOM 601 N N . GLN A 1 82 ? -0.212 -5.882 -4.597 1.00 98.44 82 GLN A N 1
ATOM 602 C CA . GLN A 1 82 ? -0.166 -4.943 -3.474 1.00 98.44 82 GLN A CA 1
ATOM 603 C C . GLN A 1 82 ? -1.501 -4.232 -3.261 1.00 98.44 82 GLN A C 1
ATOM 605 O O . GLN A 1 82 ? -1.898 -4.025 -2.123 1.00 98.44 82 GLN A O 1
ATOM 610 N N . THR A 1 83 ? -2.214 -3.897 -4.335 1.00 98.50 83 THR A N 1
ATOM 611 C CA . THR A 1 83 ? -3.528 -3.251 -4.263 1.00 98.50 83 THR A CA 1
ATOM 612 C C . THR A 1 83 ? -4.552 -4.191 -3.646 1.00 98.50 83 THR A C 1
ATOM 614 O O . THR A 1 83 ? -5.272 -3.784 -2.739 1.00 98.50 83 THR A O 1
ATOM 617 N N . ARG A 1 84 ? -4.571 -5.463 -4.065 1.00 98.56 84 ARG A N 1
ATOM 618 C CA . ARG A 1 84 ? -5.400 -6.488 -3.418 1.00 98.56 84 ARG A CA 1
ATOM 619 C C . ARG A 1 84 ? -5.064 -6.622 -1.933 1.00 98.56 84 ARG A C 1
ATOM 621 O O . ARG A 1 84 ? -5.954 -6.527 -1.102 1.00 98.56 84 ARG A O 1
ATOM 628 N N . HIS A 1 85 ? -3.784 -6.777 -1.604 1.00 98.25 85 HIS A N 1
ATOM 629 C CA . HIS A 1 85 ? -3.351 -6.896 -0.213 1.00 98.25 85 HIS A CA 1
ATOM 630 C C . HIS A 1 85 ? -3.730 -5.667 0.629 1.00 98.25 85 HIS A C 1
ATOM 632 O O . HIS A 1 85 ? -4.188 -5.806 1.759 1.00 98.25 85 HIS A O 1
ATOM 638 N N . TRP A 1 86 ? -3.577 -4.464 0.074 1.00 98.56 86 TRP A N 1
ATOM 639 C CA . TRP A 1 86 ? -3.979 -3.223 0.726 1.00 98.56 86 TRP A CA 1
ATOM 640 C C . TRP A 1 86 ? -5.484 -3.181 1.002 1.00 98.56 86 TRP A C 1
ATOM 642 O O . TRP A 1 86 ? -5.867 -2.805 2.106 1.00 98.56 86 TRP A O 1
ATOM 652 N N . LEU A 1 87 ? -6.325 -3.602 0.049 1.00 98.50 87 LEU A N 1
ATOM 653 C CA . LEU A 1 87 ? -7.774 -3.708 0.256 1.00 98.50 87 LEU A CA 1
ATOM 654 C C . LEU A 1 87 ? -8.100 -4.683 1.396 1.00 98.50 87 LEU A C 1
ATOM 656 O O . LEU A 1 87 ? -8.803 -4.299 2.328 1.00 98.50 87 LEU A O 1
ATOM 660 N N . ASP A 1 88 ? -7.514 -5.883 1.379 1.00 98.44 88 ASP A N 1
ATOM 661 C CA . ASP A 1 88 ? -7.746 -6.908 2.407 1.00 98.44 88 ASP A CA 1
ATOM 662 C C . ASP A 1 88 ? -7.355 -6.403 3.813 1.00 98.44 88 ASP A C 1
ATOM 664 O O . ASP A 1 88 ? -8.085 -6.576 4.793 1.00 98.44 88 ASP A O 1
ATOM 668 N N . VAL A 1 89 ? -6.200 -5.739 3.932 1.00 98.25 89 VAL A N 1
ATOM 669 C CA . VAL A 1 89 ? -5.720 -5.192 5.210 1.00 98.25 89 VAL A CA 1
ATOM 670 C C . VAL A 1 89 ? -6.546 -3.985 5.655 1.00 98.25 89 VAL A C 1
ATOM 672 O O . VAL A 1 89 ? -6.821 -3.850 6.849 1.00 98.25 89 VAL A O 1
ATOM 675 N N . ARG A 1 90 ? -6.963 -3.119 4.724 1.00 98.31 90 ARG A N 1
ATOM 676 C CA . ARG A 1 90 ? -7.832 -1.970 5.007 1.00 98.31 90 ARG A CA 1
ATOM 677 C C . ARG A 1 90 ? -9.162 -2.432 5.582 1.00 98.31 90 ARG A C 1
ATOM 679 O O . ARG A 1 90 ? -9.592 -1.898 6.601 1.00 98.31 90 ARG A O 1
ATOM 686 N N . ASP A 1 91 ? -9.781 -3.432 4.970 1.00 98.50 91 ASP A N 1
ATOM 687 C CA . ASP A 1 91 ? -11.067 -3.956 5.423 1.00 98.50 91 ASP A CA 1
ATOM 688 C C . ASP A 1 91 ? -10.927 -4.602 6.816 1.00 98.50 91 ASP A C 1
ATOM 690 O O . ASP A 1 91 ? -11.733 -4.335 7.710 1.00 98.50 91 ASP A O 1
ATOM 694 N N . GLY A 1 92 ? -9.829 -5.325 7.069 1.00 97.81 92 GLY A N 1
ATOM 695 C CA . GLY A 1 92 ? -9.509 -5.836 8.407 1.00 97.81 92 GLY A CA 1
ATOM 696 C C . GLY A 1 92 ? -9.25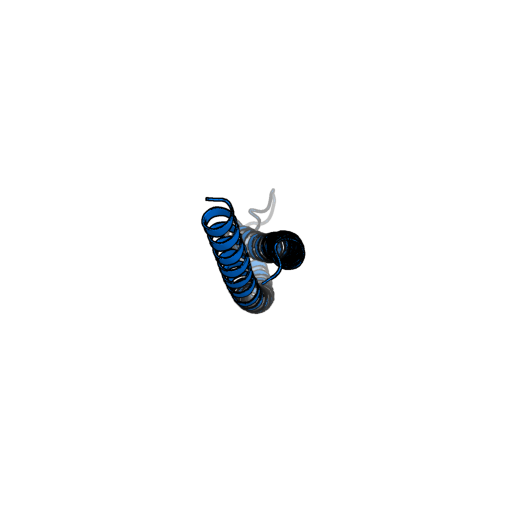3 -4.743 9.459 1.00 97.81 92 GLY A C 1
ATOM 697 O O . GLY A 1 92 ? -9.591 -4.921 10.631 1.00 97.81 92 GLY A O 1
ATOM 698 N N . ALA A 1 93 ? -8.674 -3.602 9.072 1.00 98.06 93 ALA A N 1
ATOM 699 C CA . ALA A 1 93 ? -8.497 -2.453 9.961 1.00 98.06 93 ALA A CA 1
ATOM 700 C C . ALA A 1 93 ? -9.832 -1.762 10.282 1.00 98.06 93 ALA A C 1
ATOM 702 O O . ALA A 1 93 ? -10.059 -1.402 11.437 1.00 98.06 93 ALA A O 1
ATOM 703 N N . LEU A 1 94 ? -10.733 -1.635 9.300 1.00 98.19 94 LEU A N 1
ATOM 704 C CA . LEU A 1 94 ? -12.087 -1.105 9.504 1.00 98.19 94 LEU A CA 1
ATOM 705 C C . LEU A 1 94 ? -12.897 -1.979 10.469 1.00 98.19 94 LEU A C 1
ATOM 707 O O . LEU A 1 94 ? -13.556 -1.460 11.369 1.00 98.19 94 LEU A O 1
ATOM 711 N N . GLU A 1 95 ? -12.810 -3.303 10.333 1.00 98.12 95 GLU A N 1
ATOM 712 C CA . GLU A 1 95 ? -13.475 -4.230 11.250 1.00 98.12 95 GLU A CA 1
ATOM 713 C C . GLU A 1 95 ? -12.923 -4.110 12.681 1.00 98.12 95 GLU A C 1
ATOM 715 O O . GLU A 1 95 ? -13.689 -4.034 13.645 1.00 98.12 95 GLU A O 1
ATOM 720 N N . ALA A 1 96 ? -11.594 -4.065 12.837 1.00 97.31 96 ALA A N 1
ATOM 721 C CA . ALA A 1 96 ? -10.960 -3.893 14.144 1.00 97.31 96 ALA A CA 1
ATOM 722 C C . ALA A 1 96 ? -11.347 -2.556 14.794 1.00 97.31 96 ALA A C 1
ATOM 724 O O . ALA A 1 96 ? -11.646 -2.520 15.988 1.00 97.31 96 ALA A O 1
ATOM 725 N N . PHE A 1 97 ? -11.416 -1.486 13.998 1.00 97.94 97 PHE A N 1
ATOM 726 C CA . PHE A 1 97 ? -11.870 -0.176 14.450 1.00 97.94 97 PHE A CA 1
ATOM 727 C C . PHE A 1 97 ? -13.311 -0.232 14.965 1.00 97.94 97 PHE A C 1
ATOM 729 O O . PHE A 1 97 ? -13.571 0.174 16.096 1.00 97.94 97 PHE A O 1
ATOM 736 N N . GLY A 1 98 ? -14.232 -0.813 14.189 1.00 97.50 98 GLY A N 1
ATOM 737 C CA . GLY A 1 98 ? -15.630 -0.953 14.600 1.00 97.50 98 GLY A CA 1
ATOM 738 C C . GLY A 1 98 ? -15.797 -1.767 15.889 1.00 97.50 98 GLY A C 1
ATOM 739 O O . GLY A 1 98 ? -16.595 -1.405 16.754 1.00 97.50 98 GLY A O 1
ATOM 740 N N . LYS A 1 99 ? -15.008 -2.837 16.069 1.00 96.50 99 LYS A N 1
ATOM 741 C CA . LYS A 1 99 ? -15.001 -3.634 17.311 1.00 96.50 99 LYS A CA 1
ATOM 742 C C . LYS A 1 99 ? -14.501 -2.830 18.512 1.00 96.50 99 LYS A C 1
ATOM 744 O O . LYS A 1 99 ? -15.137 -2.869 19.566 1.00 96.50 99 LYS A O 1
ATOM 749 N N . ALA A 1 100 ? -13.391 -2.107 18.357 1.00 97.00 100 ALA A N 1
ATOM 750 C CA . ALA A 1 100 ? -12.843 -1.257 19.412 1.00 97.00 100 ALA A CA 1
ATOM 751 C C . ALA A 1 100 ? -13.841 -0.156 19.809 1.00 97.00 100 ALA A C 1
ATOM 753 O O . ALA A 1 100 ? -14.126 0.024 20.993 1.00 97.00 100 ALA A O 1
ATOM 754 N N . GLU A 1 101 ? -14.458 0.504 18.826 1.00 96.94 101 GLU A N 1
ATOM 755 C CA . GLU A 1 101 ? -15.463 1.543 19.056 1.00 96.94 101 GLU A CA 1
ATOM 756 C C . GLU A 1 101 ? -16.715 0.997 19.766 1.00 96.94 101 GLU A C 1
ATOM 758 O O . GLU A 1 101 ? -17.216 1.605 20.715 1.00 96.94 101 GLU A O 1
ATOM 763 N N . ALA A 1 102 ? -17.216 -0.172 19.357 1.00 96.38 102 ALA A N 1
ATOM 764 C CA . ALA A 1 102 ? -18.376 -0.796 19.990 1.00 96.38 102 ALA A CA 1
ATOM 765 C C . ALA A 1 102 ? -18.117 -1.138 21.468 1.00 96.38 102 ALA A C 1
ATOM 767 O O . ALA A 1 102 ? -18.961 -0.859 22.326 1.00 96.38 102 ALA A O 1
ATOM 768 N N . LEU A 1 103 ? -16.946 -1.705 21.777 1.00 95.06 103 LEU A N 1
ATOM 769 C CA . LEU A 1 103 ? -16.549 -2.026 23.151 1.00 95.06 103 LEU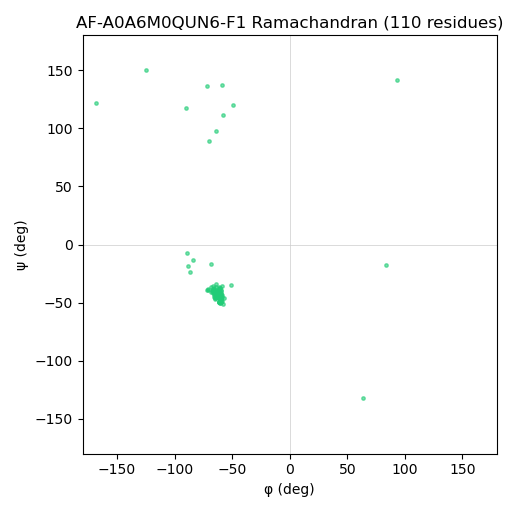 A CA 1
ATOM 770 C C . LEU A 1 103 ? -16.350 -0.766 23.994 1.00 95.06 103 LEU A C 1
ATOM 772 O O . LEU A 1 103 ? -16.774 -0.736 25.150 1.00 95.06 103 LEU A O 1
ATOM 776 N N . GLN A 1 104 ? -15.770 0.283 23.411 1.00 93.44 104 GLN A N 1
ATOM 777 C CA . GLN A 1 104 ? -15.608 1.571 24.073 1.00 93.44 104 GLN A CA 1
ATOM 778 C C . GLN A 1 104 ? -16.959 2.176 24.464 1.00 93.44 104 GLN A C 1
ATOM 780 O O . GLN A 1 104 ? -17.183 2.496 25.632 1.00 93.44 104 GLN A O 1
ATOM 785 N N . ARG 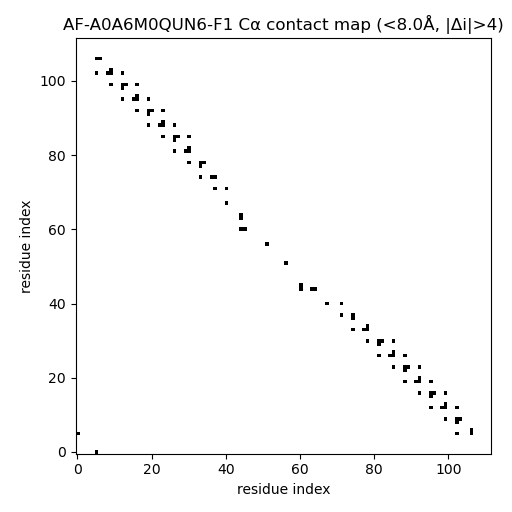A 1 105 ? -17.903 2.239 23.518 1.00 94.19 105 ARG A N 1
ATOM 786 C CA . ARG A 1 105 ? -19.262 2.743 23.768 1.00 94.19 105 ARG A CA 1
ATOM 787 C C . ARG A 1 105 ? -20.003 1.913 24.818 1.00 94.19 105 ARG A C 1
ATOM 789 O O . ARG A 1 105 ? -20.761 2.464 25.613 1.00 94.19 105 ARG A O 1
ATOM 796 N N . LEU A 1 106 ? -19.812 0.592 24.838 1.00 93.62 106 LEU A N 1
ATOM 797 C CA . LEU A 1 106 ? -20.412 -0.273 25.859 1.00 93.62 106 LEU A CA 1
ATOM 798 C C . LEU A 1 106 ? -19.828 0.007 27.250 1.00 93.62 106 LEU A C 1
ATOM 800 O O . LEU A 1 106 ? -20.578 0.080 28.223 1.00 93.62 106 LEU A O 1
ATOM 804 N N . ARG A 1 107 ? -18.508 0.203 27.340 1.00 90.81 107 ARG A N 1
ATOM 805 C CA . ARG A 1 107 ? -17.820 0.570 28.584 1.00 90.81 107 ARG A CA 1
ATOM 806 C C . ARG A 1 107 ? -18.322 1.905 29.127 1.00 90.81 107 ARG A C 1
ATOM 808 O O . ARG A 1 107 ? -18.641 1.988 30.306 1.00 90.81 107 ARG A O 1
ATOM 815 N N . GLU A 1 108 ? -18.459 2.909 28.267 1.00 90.81 108 GLU A N 1
ATOM 816 C CA . GLU A 1 108 ? -18.995 4.225 28.633 1.00 90.81 108 GLU A CA 1
ATOM 817 C C . GLU A 1 108 ? -20.448 4.155 29.116 1.00 90.81 108 GLU A C 1
ATOM 819 O O . GLU A 1 108 ? -20.803 4.827 30.080 1.00 90.81 108 GLU A O 1
ATOM 824 N N . LYS A 1 109 ? -21.288 3.328 28.480 1.00 91.56 109 LYS A N 1
ATOM 825 C CA . LYS A 1 109 ? -22.685 3.133 28.899 1.00 91.56 109 LYS A CA 1
ATOM 826 C C . LYS A 1 109 ? -22.818 2.453 30.258 1.00 91.56 109 LYS A C 1
ATOM 828 O O . LYS A 1 109 ? -23.746 2.778 30.979 1.00 91.56 109 LYS A O 1
ATOM 833 N N . LEU A 1 110 ? -21.935 1.509 30.584 1.00 87.00 110 LEU A N 1
ATOM 834 C CA . LEU A 1 110 ? -21.967 0.767 31.852 1.00 87.00 110 LEU A CA 1
ATOM 835 C C . LEU A 1 110 ? -21.276 1.502 33.010 1.00 87.00 110 LEU A C 1
ATOM 837 O O . LEU A 1 110 ? -21.403 1.079 34.154 1.00 87.00 110 LEU A O 1
ATOM 841 N N . ALA A 1 111 ? -20.515 2.557 32.711 1.00 80.94 111 ALA A N 1
ATOM 842 C CA . ALA A 1 111 ? -19.898 3.435 33.704 1.00 80.94 111 ALA A CA 1
ATOM 843 C C . ALA A 1 111 ? -20.803 4.615 34.118 1.00 80.94 111 ALA A C 1
ATOM 845 O O . ALA A 1 111 ? -20.429 5.364 35.019 1.00 80.94 111 ALA A O 1
ATOM 846 N N . ARG A 1 112 ? -21.947 4.794 33.443 1.00 65.62 112 ARG A N 1
ATOM 847 C CA . ARG A 1 112 ? -23.020 5.732 33.802 1.00 65.62 112 ARG A CA 1
ATOM 848 C C . ARG A 1 112 ? -24.067 5.026 34.649 1.00 65.62 112 ARG A C 1
ATOM 850 O O . ARG A 1 112 ? -24.610 5.703 35.544 1.00 65.62 112 ARG A O 1
#

Radius of gyration: 24.83 Å; Cα contacts (8 Å, |Δi|>4): 52; chains: 1; bounding box: 50×24×71 Å

Sequence (112 aa):
MNPKDLSRLTGLAEMMLDHRLAQLRLASEAKARSEAALAGLSRSAPTSPGDLVGASAALAGVAYERWADSRRAEINLVLARQTRHWLDVRDGALEAFGKAEALQRLREKLAR

Nearest PDB structures (foldseek):
  3k29-assembly1_A  TM=5.218E-01  e=5.707E-01  Chlamydia trachomatis
  7nna-assembly1_A  TM=4.063E-01  e=5.707E-01  Klebsiella pneumoniae
  8i21-assembly1_A  TM=4.420E-01  e=6.457E+00  Saccharomyces cerevisiae S288C
  8aud-assembly2_B  TM=4.824E-01  e=9.209E+00  Corynebacterium glutamicum ATCC 13032

Solvent-accessible surface area (backbone atoms only — not comparable to full-atom values): 6043 Å² total; per-residue (Å²): 133,56,74,69,57,52,53,51,51,35,53,52,28,47,53,49,26,54,53,30,49,53,52,34,50,55,34,48,52,56,35,51,53,45,53,50,51,52,52,53,69,71,70,56,76,82,78,67,90,66,91,67,62,69,70,60,37,54,51,52,50,54,53,45,50,56,51,46,52,56,50,47,54,56,46,51,57,52,38,54,55,34,49,52,50,32,50,58,38,42,53,53,26,54,52,30,44,54,52,28,50,53,44,48,54,51,52,58,60,73,75,106

Foldseek 3Di:
DDLVVLVVQLVVLVVQLVVLVVQLVVLVVQLVVLVVVLVVLVPDDDPPPDDDDDPRVVVSSVVSVVVSVVVNVVSVVVNVVSVVSSVVSVVSSVVSVVSSVVSVVVSVVVVD

Mean predicted aligned error: 6.05 Å

Secondary structure (DSSP, 8-state):
--HHHHHHHHHHHHHHHHHHHHHHHHHHHHHHHHHHHHHHHHH-S---SS---THHHHHHHHHHHHHHHHHHHHHHHHHHHHHHHHHHHHHHHHHHHHHHHHHHHHHHHHT-

Organism: NCBI:txid2710650

pLDDT: mean 90.74, std 11.5, range [54.28, 98.56]